Protein AF-A0A350IDY9-F1 (afdb_monomer)

pLDDT: mean 88.74, std 15.06, range [46.88, 98.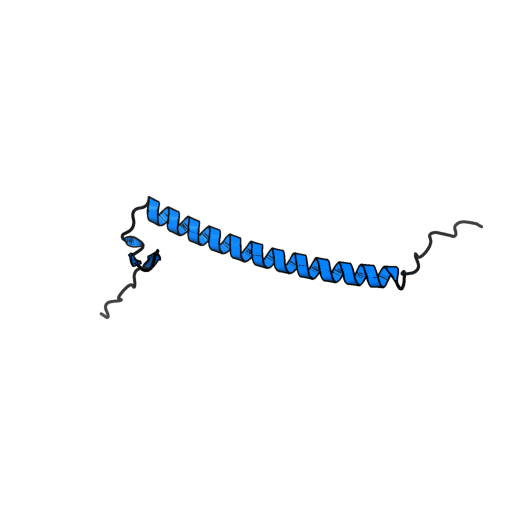81]

Sequence (80 aa):
MTTEVQEKPTLVLDGENHVIDDLSDKAKYLVGQLQDLQQQATQTSARADQIEVARQGFTTLLKEEIANPQPVEGEGELVQ

Mean predicted aligned error: 9.2 Å

Radius of gyration: 28.65 Å; Cα contacts (8 Å, |Δi|>4): 23; chains: 1; bounding box: 85×37×54 Å

Secondary structure (DSSP, 8-state):
---------EEEETTEEEEGGGS-HHHHHHHHHHHHHHHHHHHHHHHHHHHHHHHHHHHHHHHHHHHSPPP---------

Solvent-accessible surface area (backbone atoms only — not comparable to full-atom values): 5064 Å² total; per-residue (Å²): 134,84,82,80,80,78,83,74,60,69,43,78,56,99,87,42,81,40,57,48,86,78,46,53,72,69,53,46,51,50,51,52,52,52,55,50,50,52,55,52,51,53,55,51,50,55,50,51,53,52,50,52,55,50,52,53,50,53,52,50,52,52,52,48,39,73,76,56,61,73,79,77,83,66,92,77,83,95,80,133

Structure (mmCIF, N/CA/C/O backbone):
data_AF-A0A350IDY9-F1
#
_entry.id   AF-A0A350IDY9-F1
#
loop_
_atom_site.group_PDB
_atom_site.id
_atom_site.type_symbol
_atom_site.label_atom_id
_atom_site.label_alt_id
_atom_site.label_comp_id
_atom_site.label_asym_id
_atom_site.label_entity_id
_atom_site.label_seq_id
_atom_site.pdbx_PDB_ins_code
_atom_site.Cartn_x
_atom_site.Cartn_y
_atom_site.Cartn_z
_atom_site.occupancy
_atom_site.B_iso_or_equiv
_atom_site.auth_seq_id
_atom_site.auth_comp_id
_atom_site.auth_asym_id
_atom_site.auth_atom_id
_atom_site.pdbx_PDB_model_num
ATOM 1 N N . MET A 1 1 ? -34.848 30.023 13.519 1.00 48.19 1 MET A N 1
ATOM 2 C CA . MET A 1 1 ? -33.642 29.242 13.849 1.00 48.19 1 MET A CA 1
ATOM 3 C C . MET A 1 1 ? -33.838 27.878 13.224 1.00 48.19 1 MET A C 1
ATOM 5 O O . MET A 1 1 ? -34.755 27.178 13.632 1.00 48.19 1 MET A O 1
ATOM 9 N N . THR A 1 2 ? -33.106 27.571 12.158 1.00 55.41 2 THR A N 1
ATOM 10 C CA . THR A 1 2 ? -33.187 26.269 11.488 1.00 55.41 2 THR A CA 1
ATOM 11 C C . THR A 1 2 ? -32.316 25.316 12.292 1.00 55.41 2 THR A C 1
ATOM 13 O O . THR A 1 2 ? -31.124 25.559 12.432 1.00 55.41 2 THR A O 1
ATOM 16 N N . THR A 1 3 ? -32.908 24.303 12.914 1.00 61.84 3 THR A N 1
ATOM 17 C CA . THR A 1 3 ? -32.167 23.259 13.627 1.00 61.84 3 THR A CA 1
ATOM 18 C C . THR A 1 3 ? -31.303 22.491 12.629 1.00 61.84 3 THR A C 1
ATOM 20 O O . THR A 1 3 ? -31.842 21.807 11.761 1.00 61.84 3 THR A O 1
ATOM 23 N N . GLU A 1 4 ? -29.982 22.624 12.732 1.00 61.66 4 GLU A N 1
ATOM 24 C CA . GLU A 1 4 ? -29.026 21.804 11.987 1.00 61.66 4 GLU A CA 1
ATOM 25 C C . GLU A 1 4 ? -29.081 20.376 12.541 1.00 61.66 4 GLU A C 1
ATOM 27 O O . GLU A 1 4 ? -28.729 20.124 13.694 1.00 61.66 4 GLU A O 1
ATOM 32 N N . VAL A 1 5 ? -29.578 19.438 11.736 1.00 62.12 5 VAL A N 1
ATOM 33 C CA . VAL A 1 5 ? -29.494 18.009 12.046 1.00 62.12 5 VAL A CA 1
ATOM 34 C C . VAL A 1 5 ? -28.074 17.575 11.708 1.00 62.12 5 VAL A C 1
ATOM 36 O O . VAL A 1 5 ? -27.703 17.490 10.542 1.00 62.12 5 VAL A O 1
ATOM 39 N N . GLN A 1 6 ? -27.259 17.361 12.735 1.00 72.88 6 GLN A N 1
ATOM 40 C CA . GLN A 1 6 ? -25.898 16.862 12.584 1.00 72.88 6 GLN A CA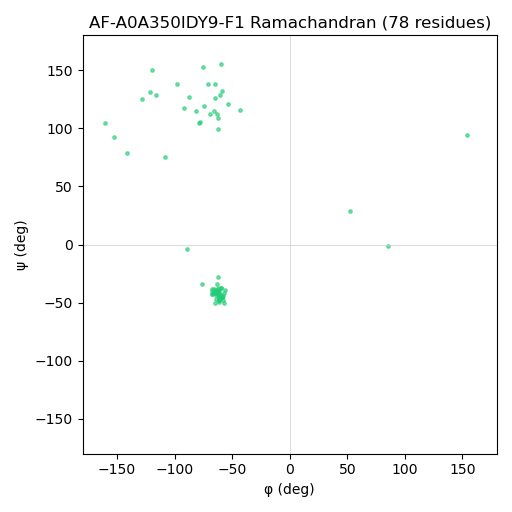 1
ATOM 41 C C . GLN A 1 6 ? -25.978 15.345 12.356 1.00 72.88 6 GLN A C 1
ATOM 43 O O . GLN A 1 6 ? -26.292 14.594 13.282 1.00 72.88 6 GLN A O 1
ATOM 48 N N . GLU A 1 7 ? -25.781 14.889 11.115 1.00 78.94 7 GLU A N 1
ATOM 49 C CA . GLU A 1 7 ? -25.722 13.455 10.817 1.00 78.94 7 GLU A CA 1
ATOM 50 C C . GLU A 1 7 ? -24.492 12.849 11.494 1.00 78.94 7 GLU A C 1
ATOM 52 O O . GLU A 1 7 ? -23.350 13.199 11.188 1.00 78.94 7 GLU A O 1
ATOM 57 N N . LYS A 1 8 ? -24.737 11.950 12.452 1.00 85.06 8 LYS A N 1
ATOM 58 C CA . LYS A 1 8 ? -23.668 11.225 13.132 1.00 85.06 8 LYS A CA 1
ATOM 59 C C . LYS A 1 8 ? -23.035 10.211 12.174 1.00 85.06 8 LYS A C 1
ATOM 61 O O . LYS A 1 8 ? -23.766 9.509 11.470 1.00 85.06 8 LYS A O 1
ATOM 66 N N . PRO A 1 9 ? -21.701 10.069 12.176 1.00 88.50 9 PRO A N 1
ATOM 67 C CA . PRO A 1 9 ? -21.026 9.099 11.329 1.00 88.50 9 PRO A CA 1
ATOM 68 C C . PRO A 1 9 ? -21.405 7.665 11.728 1.00 88.50 9 PRO A C 1
ATOM 70 O O . PRO A 1 9 ? -21.484 7.324 12.913 1.00 88.50 9 PRO A O 1
ATOM 73 N N . THR A 1 10 ? -21.641 6.820 10.726 1.00 92.69 10 THR A N 1
ATOM 74 C CA . THR A 1 10 ? -22.057 5.423 10.899 1.00 92.69 10 THR A CA 1
ATOM 75 C C . THR A 1 10 ? -21.047 4.456 10.282 1.00 92.69 10 THR A C 1
ATOM 77 O O . THR A 1 10 ? -20.347 4.782 9.324 1.00 92.69 10 THR A O 1
ATOM 80 N N . LEU A 1 11 ? -20.956 3.264 10.865 1.00 92.25 11 LEU A N 1
ATOM 81 C CA . LEU A 1 11 ? -20.170 2.128 10.397 1.00 92.25 11 LEU A CA 1
ATOM 82 C C . LEU A 1 11 ? -21.130 0.992 10.042 1.00 92.25 11 LEU A C 1
ATOM 84 O O . LEU A 1 11 ? -21.935 0.602 10.884 1.00 92.25 11 LEU A O 1
ATOM 88 N N . VAL A 1 12 ? -20.999 0.427 8.842 1.00 92.88 12 VAL A N 1
ATOM 89 C CA . VAL A 1 12 ? -21.635 -0.851 8.501 1.00 92.88 12 VAL A CA 1
ATOM 90 C C . VAL A 1 12 ? -20.648 -1.970 8.814 1.00 92.88 12 VAL A C 1
ATOM 92 O O . VAL A 1 12 ? -19.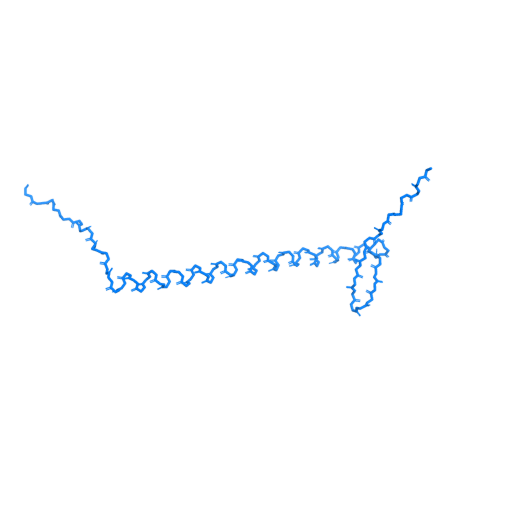579 -2.022 8.204 1.00 92.88 12 VAL A O 1
ATOM 95 N N . LEU A 1 13 ? -20.994 -2.862 9.738 1.00 92.06 13 LEU A N 1
ATOM 96 C CA . LEU A 1 13 ? -20.205 -4.049 10.067 1.00 92.06 13 LEU A CA 1
ATOM 97 C C . LEU A 1 13 ? -21.116 -5.276 10.013 1.00 92.06 13 LEU A C 1
ATOM 99 O O . LEU A 1 13 ? -22.181 -5.275 10.615 1.00 92.06 13 LEU A O 1
ATOM 103 N N . ASP A 1 14 ? -20.738 -6.288 9.229 1.00 92.94 14 ASP A N 1
ATOM 104 C CA . ASP A 1 14 ? -21.531 -7.513 9.016 1.00 92.94 14 ASP A CA 1
ATOM 105 C C . ASP A 1 14 ? -22.995 -7.272 8.583 1.00 92.94 14 ASP A C 1
ATOM 107 O O . ASP A 1 14 ? -23.887 -8.082 8.825 1.00 92.94 14 ASP A O 1
ATOM 111 N N . GLY A 1 15 ? -23.246 -6.153 7.894 1.00 91.62 15 GLY A N 1
ATOM 112 C CA . GLY A 1 15 ? -24.581 -5.749 7.441 1.00 91.62 15 GLY A CA 1
ATOM 113 C C . GLY A 1 15 ? -25.399 -4.977 8.481 1.00 91.62 15 GLY A C 1
ATOM 114 O O . GLY A 1 15 ? -26.505 -4.537 8.167 1.00 91.62 15 GLY A O 1
ATOM 115 N N . GLU A 1 16 ? -24.861 -4.756 9.680 1.00 94.06 16 GLU A N 1
ATOM 116 C CA . GLU A 1 16 ? -25.479 -3.944 10.725 1.00 94.06 16 GLU A CA 1
ATOM 117 C C . GLU A 1 16 ? -24.913 -2.520 10.738 1.00 94.06 16 GLU A C 1
ATOM 119 O O . GLU A 1 16 ? -23.712 -2.300 10.594 1.00 94.06 16 GLU A O 1
ATOM 124 N N . ASN A 1 17 ? -25.797 -1.535 10.915 1.00 93.75 17 ASN A N 1
ATOM 125 C CA . ASN A 1 17 ? -25.422 -0.131 11.060 1.00 93.75 17 ASN A CA 1
ATOM 126 C C . ASN A 1 17 ? -25.139 0.202 12.528 1.00 93.75 17 ASN A C 1
ATOM 128 O O . ASN A 1 17 ? -26.006 0.036 13.387 1.00 93.75 17 ASN A O 1
ATOM 132 N N . HIS A 1 18 ? -23.972 0.780 12.795 1.00 92.88 18 HIS A N 1
ATOM 133 C CA . HIS A 1 18 ? -23.567 1.263 14.109 1.00 92.88 18 HIS A CA 1
ATOM 134 C C . HIS A 1 18 ? -23.254 2.758 14.058 1.00 92.88 18 HIS A C 1
ATOM 136 O O . HIS A 1 18 ? -22.486 3.211 13.212 1.00 92.88 18 HIS A O 1
ATOM 142 N N . VAL A 1 19 ? -23.807 3.537 14.986 1.00 94.69 19 VAL A N 1
ATOM 143 C CA . VAL A 1 19 ? -23.425 4.944 15.169 1.00 94.69 19 VAL A CA 1
ATOM 144 C C . VAL A 1 19 ? -22.062 4.982 15.857 1.00 94.69 19 VAL A C 1
ATOM 146 O O . VAL A 1 19 ? -21.921 4.482 16.972 1.00 94.69 19 VAL A O 1
ATOM 149 N N . ILE A 1 20 ? -21.053 5.571 15.210 1.00 91.69 20 ILE A N 1
ATOM 150 C CA . ILE A 1 20 ? -19.664 5.532 15.699 1.00 91.69 20 ILE A CA 1
ATOM 151 C C . ILE A 1 20 ? -19.536 6.221 17.061 1.00 91.69 20 ILE A C 1
ATOM 153 O O . ILE A 1 20 ? -18.814 5.734 17.928 1.00 91.69 20 ILE A O 1
ATOM 157 N N . ASP A 1 21 ? -20.270 7.312 17.283 1.00 92.94 21 ASP A N 1
ATOM 158 C CA . ASP A 1 21 ? -20.250 8.057 18.549 1.00 92.94 21 ASP A CA 1
ATOM 159 C C . ASP A 1 21 ? -20.725 7.230 19.745 1.00 92.94 21 ASP A C 1
ATOM 161 O O . ASP A 1 21 ? -20.264 7.460 20.866 1.00 92.94 21 ASP A O 1
ATOM 165 N N . ASP A 1 22 ? -21.585 6.245 19.496 1.00 95.12 22 ASP A N 1
ATOM 166 C CA . ASP A 1 22 ? -22.186 5.396 20.521 1.00 95.12 22 ASP A CA 1
ATOM 167 C C . ASP A 1 22 ? -21.315 4.149 20.809 1.00 95.12 22 ASP A C 1
ATOM 169 O O . ASP A 1 22 ? -21.600 3.371 21.720 1.00 95.12 22 ASP A O 1
ATOM 173 N N . LEU A 1 23 ? -20.217 3.961 20.064 1.00 95.12 23 LEU A N 1
ATOM 174 C CA . LEU A 1 23 ? -19.245 2.894 20.294 1.00 95.12 23 LEU A CA 1
ATOM 175 C C . LEU A 1 23 ? -18.348 3.183 21.509 1.00 95.12 23 LEU A C 1
ATOM 177 O O . LEU A 1 23 ? -18.035 4.331 21.833 1.00 95.12 23 LEU A O 1
ATOM 181 N N . SER A 1 24 ? -17.848 2.113 22.136 1.00 97.94 24 SER A N 1
ATOM 182 C CA . SER A 1 24 ? -16.796 2.221 23.160 1.00 97.94 24 SER A CA 1
ATOM 183 C C . SER A 1 24 ? -15.519 2.865 22.605 1.00 97.94 24 SER A C 1
ATOM 185 O O . SER A 1 24 ? -15.218 2.724 21.419 1.00 97.94 24 SER A O 1
ATOM 187 N N . ASP A 1 25 ? -14.705 3.481 23.466 1.00 97.88 25 ASP A N 1
ATOM 188 C CA . ASP A 1 25 ? -13.424 4.087 23.060 1.00 97.88 2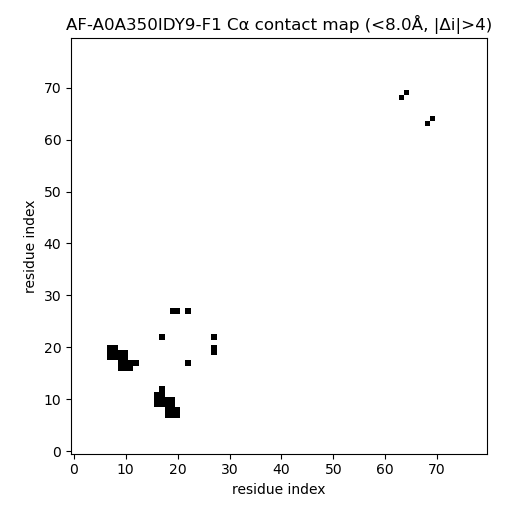5 ASP A CA 1
ATOM 189 C C . ASP A 1 25 ? -12.497 3.085 22.364 1.00 97.88 25 ASP A C 1
ATOM 191 O O . ASP A 1 25 ? -11.869 3.397 21.352 1.00 97.88 25 ASP A O 1
ATOM 195 N N . LYS A 1 26 ? -12.470 1.838 22.853 1.00 98.06 26 LYS A N 1
ATOM 196 C CA . LYS A 1 26 ? -11.721 0.753 22.211 1.00 98.06 26 LYS A CA 1
ATOM 197 C C . LYS A 1 26 ? -12.243 0.471 20.803 1.00 98.06 26 LYS A C 1
ATOM 199 O O . LYS A 1 26 ? -11.446 0.275 19.893 1.00 98.06 26 LYS A O 1
ATOM 204 N N . ALA A 1 27 ? -13.559 0.443 20.611 1.00 97.00 27 ALA A N 1
ATOM 205 C CA . ALA A 1 27 ? -14.151 0.222 19.296 1.00 97.00 27 ALA A CA 1
ATOM 206 C C . ALA A 1 27 ? -13.878 1.399 18.345 1.00 97.00 27 ALA A C 1
ATOM 208 O O . ALA A 1 27 ? -13.464 1.162 17.216 1.00 97.00 27 ALA A O 1
ATOM 209 N N . LYS A 1 28 ? -13.992 2.652 18.806 1.00 96.25 28 LYS A N 1
ATOM 210 C CA . LYS A 1 28 ? -13.613 3.845 18.023 1.00 96.25 28 LYS A CA 1
ATOM 211 C C . LYS A 1 28 ? -12.147 3.806 17.594 1.00 96.25 28 LYS A C 1
ATOM 213 O O . LYS A 1 28 ? -11.843 4.060 16.432 1.00 96.25 28 LYS A O 1
ATOM 218 N N . TYR A 1 29 ? -11.250 3.425 18.505 1.00 97.56 29 TYR A N 1
ATOM 219 C CA . TYR A 1 29 ? -9.838 3.222 18.185 1.00 97.56 29 TYR A CA 1
ATOM 220 C C . TYR A 1 29 ? -9.654 2.168 17.087 1.00 97.56 29 TYR A C 1
ATOM 222 O O . TYR A 1 29 ? -8.961 2.422 16.108 1.00 97.56 29 TYR A O 1
ATOM 230 N N . LEU A 1 30 ? -10.317 1.013 17.202 1.00 97.31 30 LEU A N 1
ATOM 231 C CA . LEU A 1 30 ? -10.242 -0.042 16.188 1.00 97.31 30 LEU A CA 1
ATOM 232 C C . LEU A 1 30 ? -10.791 0.412 14.829 1.00 97.31 30 LEU A C 1
ATOM 234 O O . LEU A 1 30 ? -10.180 0.100 13.813 1.00 97.31 30 LEU A O 1
ATOM 238 N N . VAL A 1 31 ? -11.878 1.190 14.791 1.00 95.44 31 VAL A N 1
ATOM 239 C CA . VAL A 1 31 ? -12.378 1.808 13.549 1.00 95.44 31 VAL A CA 1
ATOM 240 C C . VAL A 1 31 ? -11.313 2.710 12.925 1.00 95.44 31 VAL A C 1
ATOM 242 O O . VAL A 1 31 ? -11.052 2.597 11.729 1.00 95.44 31 VAL A O 1
ATOM 245 N N . GLY A 1 32 ? -10.651 3.545 13.730 1.00 95.25 32 GLY A N 1
ATOM 246 C CA . GLY A 1 32 ? -9.535 4.374 13.269 1.00 95.25 32 GLY A CA 1
ATOM 247 C C . GLY A 1 32 ? -8.386 3.543 12.690 1.00 95.25 32 GLY A C 1
ATOM 248 O O . GLY A 1 32 ? -7.912 3.829 11.594 1.00 95.25 32 GLY A O 1
ATOM 249 N N . GLN A 1 33 ? -7.993 2.460 13.370 1.00 98.12 33 GLN A N 1
ATOM 250 C CA . GLN A 1 33 ? -6.962 1.544 12.872 1.00 98.12 33 GLN A CA 1
ATOM 251 C C . GLN A 1 33 ? -7.366 0.877 11.548 1.00 98.12 33 GLN A C 1
ATOM 253 O O . GLN A 1 33 ? -6.534 0.734 10.659 1.00 98.12 33 GLN A O 1
ATOM 258 N N . LEU A 1 34 ? -8.631 0.478 11.387 1.00 96.31 34 LEU A N 1
ATOM 259 C CA . LEU A 1 34 ? -9.119 -0.123 10.141 1.00 96.31 34 LEU A CA 1
ATOM 260 C C . LEU A 1 34 ? -9.098 0.876 8.978 1.00 96.31 34 LEU A C 1
ATOM 262 O O . LEU A 1 34 ? -8.701 0.518 7.869 1.00 96.31 34 LEU A O 1
ATOM 266 N N . GLN A 1 35 ? -9.479 2.130 9.226 1.00 95.12 35 GLN A N 1
ATOM 267 C CA . GLN A 1 35 ? -9.417 3.193 8.222 1.00 95.12 35 GLN A CA 1
ATOM 268 C C . GLN A 1 35 ? -7.9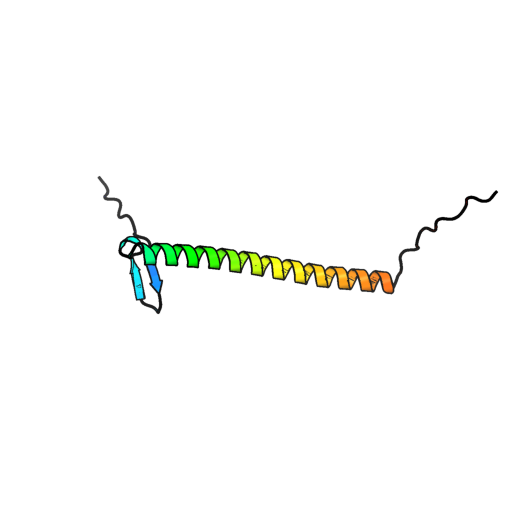75 3.482 7.790 1.00 95.12 35 GLN A C 1
ATOM 270 O O . GLN A 1 35 ? -7.711 3.613 6.595 1.00 95.12 35 GLN A O 1
ATOM 275 N N . ASP A 1 36 ? -7.042 3.538 8.740 1.00 98.31 36 ASP A N 1
ATOM 276 C CA . ASP A 1 36 ? -5.615 3.709 8.461 1.00 98.31 36 ASP A CA 1
ATOM 277 C C . ASP A 1 36 ? -5.060 2.545 7.624 1.00 98.31 36 ASP A C 1
ATOM 279 O O . ASP A 1 36 ? -4.480 2.754 6.557 1.00 98.31 36 ASP A O 1
ATOM 283 N N . LEU A 1 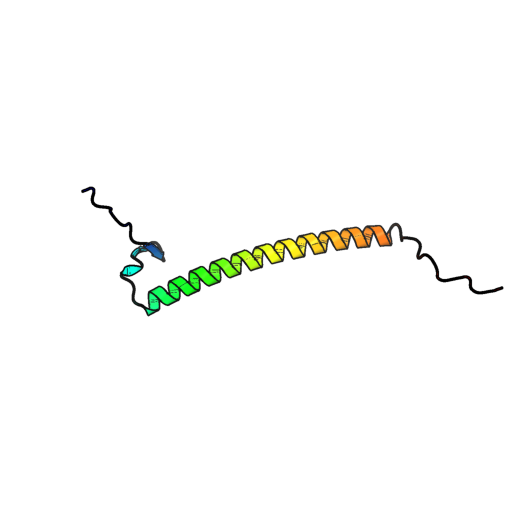37 ? -5.332 1.301 8.027 1.00 98.50 37 LEU A N 1
ATOM 284 C CA . LEU A 1 37 ? -4.901 0.115 7.282 1.00 98.50 37 LEU A CA 1
ATOM 285 C C . LEU A 1 37 ? -5.471 0.080 5.858 1.00 98.50 37 LEU A C 1
ATOM 287 O O . LEU A 1 37 ? -4.762 -0.299 4.925 1.00 98.50 37 LEU A O 1
ATOM 291 N N . GLN A 1 38 ? -6.714 0.524 5.658 1.00 97.69 38 GLN A N 1
ATOM 292 C CA . GLN A 1 38 ? -7.297 0.630 4.321 1.00 97.69 38 GLN A CA 1
ATOM 293 C C . GLN A 1 38 ? -6.552 1.655 3.451 1.00 97.69 38 GLN A C 1
ATOM 295 O O . GLN A 1 38 ? -6.319 1.397 2.267 1.00 97.69 38 GLN A O 1
ATOM 300 N N . GLN A 1 39 ? -6.133 2.791 4.017 1.00 98.44 39 GLN A N 1
ATOM 301 C CA . GLN A 1 39 ? -5.317 3.780 3.303 1.0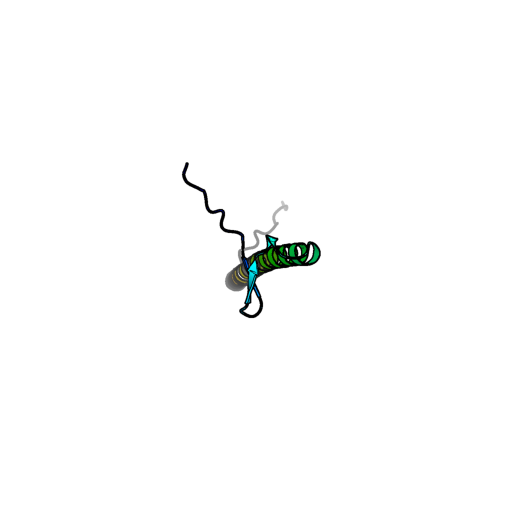0 98.44 39 GLN A CA 1
ATOM 302 C C . GLN A 1 39 ? -3.928 3.229 2.958 1.00 98.44 39 GLN A C 1
ATOM 304 O O . GLN A 1 39 ? -3.437 3.446 1.846 1.00 98.44 39 GLN A O 1
ATOM 309 N N . GLN A 1 40 ? -3.296 2.500 3.881 1.00 98.62 40 GLN A N 1
ATOM 310 C CA . GLN A 1 40 ? -2.005 1.851 3.641 1.00 98.62 40 GLN A CA 1
ATOM 311 C C . GLN A 1 40 ? -2.096 0.786 2.538 1.00 98.62 40 GLN A C 1
ATOM 313 O O . GLN A 1 40 ? -1.223 0.720 1.665 1.00 98.62 40 GLN A O 1
ATOM 318 N N . ALA A 1 41 ? -3.164 -0.017 2.534 1.00 98.56 41 ALA A N 1
ATOM 319 C CA . ALA A 1 41 ? -3.413 -1.028 1.509 1.00 98.56 41 ALA A CA 1
ATOM 320 C C . ALA A 1 41 ? -3.556 -0.399 0.115 1.00 98.56 41 ALA A C 1
ATOM 322 O O . ALA A 1 41 ? -2.929 -0.863 -0.842 1.00 98.56 41 ALA A O 1
ATOM 323 N N . THR A 1 42 ? -4.307 0.700 0.004 1.00 98.56 42 THR A N 1
ATOM 324 C CA . THR A 1 42 ? -4.461 1.445 -1.255 1.00 98.56 42 THR A CA 1
ATOM 325 C C . THR A 1 42 ? -3.122 1.987 -1.760 1.00 98.56 42 THR A C 1
ATOM 327 O O . THR A 1 42 ? -2.774 1.785 -2.923 1.00 98.56 42 THR A O 1
ATOM 330 N N . GLN A 1 43 ? -2.330 2.625 -0.892 1.00 98.50 43 GLN A N 1
ATOM 331 C CA . GLN A 1 43 ? -1.018 3.172 -1.267 1.00 98.50 43 GLN A CA 1
ATOM 332 C C . GLN A 1 43 ? -0.035 2.081 -1.702 1.00 98.50 43 GLN A C 1
ATOM 334 O O . GLN A 1 43 ? 0.704 2.250 -2.672 1.00 98.50 43 GLN A O 1
ATOM 339 N N . THR A 1 44 ? -0.037 0.948 -1.000 1.00 98.56 44 THR A N 1
ATOM 340 C CA . THR A 1 44 ? 0.839 -0.184 -1.315 1.00 98.56 44 THR A CA 1
ATOM 341 C C . THR A 1 44 ? 0.453 -0.823 -2.645 1.00 98.56 44 THR A C 1
ATOM 343 O O . THR A 1 44 ? 1.337 -1.136 -3.440 1.00 98.56 44 THR A O 1
ATOM 346 N N . SER A 1 45 ? -0.846 -0.953 -2.923 1.00 98.62 45 SER A N 1
ATOM 347 C CA . SER A 1 45 ? -1.346 -1.461 -4.208 1.00 98.62 45 SER A CA 1
ATOM 348 C C . SER A 1 45 ? -0.912 -0.555 -5.362 1.00 98.62 45 SER A C 1
ATOM 350 O O . SER A 1 45 ? -0.298 -1.027 -6.312 1.00 98.62 45 SER A O 1
ATOM 352 N N . ALA A 1 46 ? -1.086 0.764 -5.223 1.00 98.75 46 ALA A N 1
ATOM 353 C CA . ALA A 1 46 ? -0.631 1.721 -6.232 1.00 98.75 46 ALA A CA 1
ATOM 354 C C . ALA A 1 46 ? 0.890 1.655 -6.469 1.00 98.75 46 ALA A C 1
ATOM 356 O O . ALA A 1 46 ? 1.364 1.767 -7.600 1.00 98.75 46 ALA A O 1
ATOM 357 N N . ARG A 1 47 ? 1.680 1.446 -5.408 1.00 98.75 47 ARG A N 1
ATOM 358 C CA . ARG A 1 47 ? 3.130 1.256 -5.530 1.00 98.75 47 ARG A CA 1
ATOM 359 C C . ARG A 1 47 ? 3.481 -0.051 -6.243 1.00 98.75 47 ARG A C 1
ATOM 361 O O . ARG A 1 47 ? 4.430 -0.066 -7.023 1.00 98.75 47 ARG A O 1
ATOM 368 N N . ALA A 1 48 ? 2.745 -1.129 -5.987 1.00 98.69 48 ALA A N 1
ATOM 369 C CA . ALA A 1 48 ? 2.932 -2.396 -6.687 1.00 98.69 48 ALA A CA 1
ATOM 370 C C . ALA A 1 48 ? 2.677 -2.238 -8.195 1.00 98.69 48 ALA A C 1
ATOM 372 O O . ALA A 1 48 ? 3.497 -2.691 -8.994 1.00 98.69 48 ALA A O 1
ATOM 373 N N . ASP A 1 49 ? 1.628 -1.506 -8.578 1.00 98.81 49 ASP A N 1
ATOM 374 C CA . ASP A 1 49 ? 1.327 -1.212 -9.984 1.00 98.81 49 ASP A CA 1
ATOM 375 C C . ASP A 1 49 ? 2.470 -0.438 -10.659 1.00 98.81 49 ASP A C 1
ATOM 377 O O . ASP A 1 49 ? 2.921 -0.794 -11.749 1.00 98.81 49 ASP A O 1
ATOM 381 N N . GLN A 1 50 ? 3.003 0.589 -9.989 1.00 98.81 50 GLN A N 1
ATOM 382 C CA . GLN A 1 50 ? 4.150 1.356 -10.489 1.00 98.81 50 GLN A CA 1
ATOM 383 C C . GLN A 1 50 ? 5.394 0.482 -10.683 1.00 98.81 50 GLN A C 1
ATOM 385 O O . GLN A 1 50 ? 6.090 0.615 -11.692 1.00 98.81 50 GLN A O 1
ATOM 390 N N . ILE A 1 51 ? 5.674 -0.411 -9.728 1.00 98.81 51 ILE A N 1
ATOM 391 C CA . ILE A 1 51 ? 6.798 -1.350 -9.809 1.00 98.81 51 ILE A CA 1
ATOM 392 C C . ILE A 1 51 ? 6.631 -2.271 -11.016 1.00 98.81 51 ILE A C 1
ATOM 394 O O . ILE A 1 51 ? 7.595 -2.478 -11.751 1.00 98.81 51 ILE A O 1
ATOM 398 N N . GLU A 1 52 ? 5.432 -2.800 -11.249 1.00 98.81 52 GLU A N 1
ATOM 399 C CA . GLU A 1 52 ? 5.191 -3.709 -12.369 1.00 98.81 52 GLU A CA 1
ATOM 400 C C . GLU A 1 52 ? 5.324 -2.998 -13.721 1.00 98.81 52 GLU A C 1
ATOM 402 O O . GLU A 1 52 ? 5.998 -3.510 -14.618 1.00 98.81 52 GLU A O 1
ATOM 407 N N . VAL A 1 53 ? 4.785 -1.782 -13.854 1.00 98.81 53 VAL A N 1
ATOM 408 C CA . VAL A 1 53 ? 4.973 -0.956 -15.058 1.00 98.81 53 VAL A CA 1
ATOM 409 C C . VAL A 1 53 ? 6.459 -0.675 -15.301 1.00 98.81 53 VAL A C 1
ATOM 411 O O . VAL A 1 53 ? 6.948 -0.862 -16.417 1.00 98.81 53 VAL A O 1
ATOM 414 N N . ALA A 1 54 ? 7.209 -0.287 -14.265 1.00 98.75 54 ALA A N 1
ATOM 415 C CA . ALA A 1 54 ? 8.646 -0.042 -14.377 1.00 98.75 54 ALA A CA 1
ATOM 416 C C . ALA A 1 54 ? 9.417 -1.312 -14.767 1.00 98.75 54 ALA A C 1
ATOM 418 O O . ALA A 1 54 ? 10.279 -1.268 -15.644 1.00 98.75 54 ALA A O 1
ATOM 419 N N . ARG A 1 55 ? 9.085 -2.462 -14.167 1.00 98.81 55 ARG A N 1
ATOM 420 C CA . ARG A 1 55 ? 9.695 -3.761 -14.482 1.00 98.81 55 ARG A CA 1
ATOM 421 C C . ARG A 1 55 ? 9.499 -4.121 -15.952 1.00 98.81 55 ARG A C 1
ATOM 423 O O . ARG A 1 55 ? 10.448 -4.558 -16.607 1.00 98.81 55 ARG A O 1
ATOM 430 N N . GLN A 1 56 ? 8.290 -3.935 -16.479 1.00 98.81 56 GLN A N 1
ATOM 431 C CA . GLN A 1 56 ? 7.996 -4.165 -17.894 1.00 98.81 56 GLN A CA 1
ATOM 432 C C . GLN A 1 56 ? 8.779 -3.199 -18.789 1.00 98.81 56 GLN A C 1
ATOM 434 O O . GLN A 1 56 ? 9.432 -3.651 -19.727 1.00 98.81 56 GLN A O 1
ATOM 439 N N . GLY A 1 57 ? 8.790 -1.903 -18.459 1.00 98.69 57 GLY A N 1
ATOM 440 C CA . GLY A 1 57 ? 9.551 -0.886 -19.189 1.00 98.69 57 GLY A CA 1
ATOM 441 C C . GLY A 1 57 ? 11.045 -1.204 -19.261 1.00 98.69 57 GLY A C 1
ATOM 442 O O . GLY A 1 57 ? 11.607 -1.272 -20.351 1.00 98.69 57 GLY A O 1
ATOM 443 N N . PHE A 1 58 ? 11.680 -1.506 -18.125 1.00 98.81 58 PHE A N 1
ATOM 444 C CA . PHE A 1 58 ? 13.091 -1.903 -18.094 1.00 98.81 58 PHE A CA 1
ATOM 445 C C . PHE A 1 58 ? 13.359 -3.210 -18.840 1.00 98.81 58 PHE A C 1
ATOM 447 O O . PHE A 1 58 ? 14.401 -3.346 -19.474 1.00 98.81 58 PHE A O 1
ATOM 454 N N . THR A 1 59 ? 12.421 -4.160 -18.817 1.00 98.62 59 THR A N 1
ATOM 455 C CA . THR A 1 59 ? 12.546 -5.390 -19.612 1.00 98.62 59 THR A CA 1
ATOM 456 C C . THR A 1 59 ? 12.545 -5.083 -21.110 1.00 98.62 59 THR A C 1
ATOM 458 O O . THR A 1 59 ? 13.302 -5.701 -21.856 1.00 98.62 59 THR A O 1
ATOM 461 N N . THR A 1 60 ? 11.711 -4.146 -21.565 1.00 98.50 60 THR A N 1
ATOM 462 C CA . THR A 1 60 ? 11.695 -3.697 -22.964 1.00 98.50 60 THR A CA 1
ATOM 463 C C . THR A 1 60 ? 13.004 -3.010 -23.334 1.00 98.50 60 THR A C 1
ATOM 465 O O . THR A 1 60 ? 13.640 -3.437 -24.291 1.00 98.50 60 THR A O 1
ATOM 468 N N . LEU A 1 61 ? 13.459 -2.045 -22.530 1.00 98.00 61 LEU A N 1
ATOM 469 C CA . LEU A 1 61 ? 14.731 -1.347 -22.756 1.00 98.00 61 LEU A CA 1
ATOM 470 C C . LEU A 1 61 ? 15.915 -2.321 -22.814 1.00 98.00 61 LEU A C 1
ATOM 472 O O . LEU A 1 61 ? 16.762 -2.221 -23.693 1.00 98.00 61 LEU A O 1
ATOM 476 N N . LEU A 1 62 ? 15.948 -3.319 -21.925 1.00 98.00 62 LEU A N 1
ATOM 477 C CA . LEU A 1 62 ? 16.986 -4.349 -21.944 1.00 98.00 62 LEU A CA 1
ATOM 478 C C . LEU A 1 62 ? 16.956 -5.175 -23.238 1.00 98.00 62 LEU A C 1
ATOM 480 O O . LEU A 1 62 ? 18.007 -5.500 -23.783 1.00 98.00 62 LEU A O 1
ATOM 484 N N . LYS A 1 63 ? 15.768 -5.534 -23.738 1.00 97.88 63 LYS A N 1
ATOM 485 C CA . LYS A 1 63 ? 15.642 -6.255 -25.014 1.00 97.88 63 LYS A CA 1
ATOM 486 C C . LYS A 1 63 ? 16.126 -5.410 -26.187 1.00 97.88 63 LYS A C 1
ATOM 488 O O . LYS A 1 63 ? 16.781 -5.952 -27.071 1.00 97.88 63 LYS A O 1
ATOM 493 N N . GLU A 1 64 ? 15.795 -4.121 -26.194 1.00 97.19 64 GLU A N 1
ATOM 494 C CA . GLU A 1 64 ? 16.245 -3.171 -27.214 1.00 97.19 64 GLU A CA 1
ATOM 495 C C . GLU A 1 64 ? 17.770 -3.043 -27.209 1.00 97.19 64 GLU A C 1
ATOM 497 O O . GLU A 1 64 ? 18.382 -3.194 -28.262 1.00 97.19 64 GLU A O 1
ATOM 502 N N . GLU A 1 65 ? 18.381 -2.887 -26.034 1.00 96.75 65 GLU A N 1
ATOM 503 C CA . GLU A 1 65 ? 19.838 -2.810 -25.880 1.00 96.75 65 GLU A CA 1
ATOM 504 C C . GLU A 1 65 ? 20.537 -4.109 -26.310 1.00 96.75 65 GLU A C 1
ATOM 506 O O . GLU A 1 65 ? 21.559 -4.076 -26.983 1.00 96.75 65 GLU A O 1
ATOM 511 N N . ILE A 1 66 ? 19.979 -5.283 -25.995 1.00 95.62 66 ILE A N 1
ATOM 512 C CA . ILE A 1 66 ? 20.539 -6.565 -26.461 1.00 95.62 66 ILE A CA 1
ATOM 513 C C . ILE A 1 66 ? 20.435 -6.699 -27.989 1.00 95.62 66 ILE A C 1
ATOM 515 O O . ILE A 1 66 ? 21.329 -7.263 -28.621 1.00 95.62 66 ILE A O 1
ATOM 519 N N . ALA A 1 67 ? 19.338 -6.226 -28.586 1.00 96.75 67 ALA A N 1
ATOM 520 C CA . ALA A 1 67 ? 19.106 -6.322 -30.025 1.00 96.75 67 ALA A CA 1
ATOM 521 C C . ALA A 1 67 ? 19.928 -5.302 -30.830 1.00 96.75 67 ALA A C 1
ATOM 523 O O . ALA A 1 67 ? 20.334 -5.597 -31.953 1.00 96.75 67 ALA A O 1
ATOM 524 N N . ASN A 1 68 ? 20.155 -4.11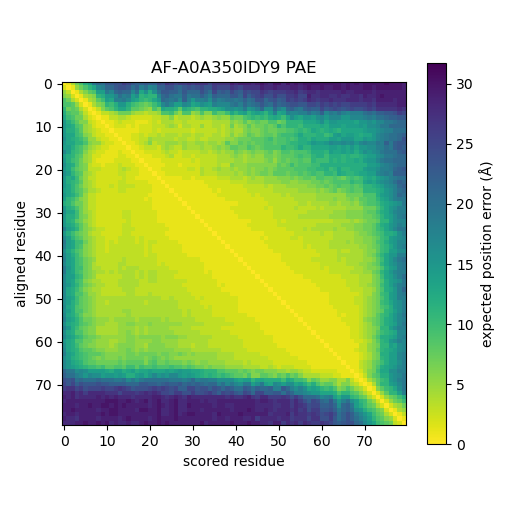6 -30.269 1.00 95.00 68 ASN A N 1
ATOM 525 C CA . ASN A 1 68 ? 20.910 -3.031 -30.876 1.00 95.00 68 ASN A CA 1
ATOM 526 C C . ASN A 1 68 ? 21.756 -2.330 -29.802 1.00 95.00 68 ASN A C 1
ATOM 528 O O . ASN A 1 68 ? 21.354 -1.265 -29.321 1.00 95.00 68 ASN A O 1
ATOM 532 N N . PRO A 1 69 ? 22.900 -2.925 -29.417 1.00 90.50 69 PRO A N 1
ATOM 533 C CA . PRO A 1 69 ? 23.726 -2.374 -28.358 1.00 90.50 69 PRO A CA 1
ATOM 534 C C . PRO A 1 69 ? 24.196 -0.985 -28.759 1.00 90.50 69 PRO A C 1
ATOM 536 O O . PRO A 1 69 ? 24.725 -0.795 -29.862 1.00 90.50 69 PRO A O 1
ATOM 539 N N . GLN A 1 70 ? 23.998 -0.009 -27.875 1.00 81.50 70 GLN A N 1
ATOM 540 C CA . GLN A 1 70 ? 24.612 1.293 -28.068 1.00 81.50 70 GLN A CA 1
ATOM 541 C C . GLN A 1 70 ? 26.128 1.074 -28.130 1.00 81.50 70 GLN A C 1
ATOM 543 O O . GLN A 1 70 ? 26.678 0.351 -27.291 1.00 81.50 70 GLN A O 1
ATOM 548 N N . PRO A 1 71 ? 26.825 1.651 -29.126 1.00 77.88 71 PRO A N 1
ATOM 549 C CA . PRO A 1 71 ? 28.272 1.595 -29.150 1.00 77.88 71 PRO A CA 1
ATOM 550 C C . PRO A 1 71 ? 28.786 2.119 -27.813 1.00 77.88 71 PRO A C 1
ATOM 552 O O . PRO A 1 71 ? 28.493 3.252 -27.432 1.00 77.88 71 PRO A O 1
ATOM 555 N N . VAL A 1 72 ? 29.534 1.290 -27.089 1.00 73.06 72 VAL A N 1
ATOM 556 C CA . VAL A 1 72 ? 30.333 1.793 -25.979 1.00 73.06 72 VAL A CA 1
ATOM 557 C C . VAL A 1 72 ? 31.333 2.759 -26.609 1.00 73.06 72 VAL A C 1
ATOM 559 O O . VAL A 1 72 ? 32.188 2.338 -27.389 1.00 73.06 72 VAL A O 1
ATOM 562 N N . GLU A 1 73 ? 31.174 4.063 -26.381 1.00 60.47 73 GLU A N 1
ATOM 563 C CA . GLU A 1 73 ? 32.203 5.029 -26.760 1.00 60.47 73 GLU A CA 1
ATOM 564 C C . GLU A 1 73 ? 33.446 4.676 -25.943 1.00 60.47 73 GLU A C 1
ATOM 566 O O . GLU A 1 73 ? 33.530 4.921 -24.741 1.00 60.47 73 GLU A O 1
ATOM 571 N N . GLY A 1 74 ? 34.356 3.962 -26.601 1.00 59.12 74 GLY A N 1
ATOM 572 C CA . GLY A 1 74 ? 35.564 3.445 -26.003 1.00 59.12 74 GLY A CA 1
ATOM 573 C C . GLY A 1 74 ? 36.470 4.581 -25.567 1.00 59.12 74 GLY A C 1
ATOM 574 O O . GLY A 1 74 ? 36.879 5.427 -26.359 1.00 59.12 74 GLY A O 1
ATOM 575 N N . GLU A 1 75 ? 36.840 4.520 -24.297 1.00 56.16 75 GLU A N 1
ATOM 576 C CA . GLU A 1 75 ? 38.155 4.910 -23.825 1.00 56.16 75 GLU A CA 1
ATOM 577 C C . GLU A 1 75 ? 39.231 4.354 -24.787 1.00 56.16 75 GLU A C 1
ATOM 579 O O . GLU A 1 75 ? 39.386 3.143 -24.944 1.00 56.16 75 GLU A O 1
ATOM 584 N N . GLY A 1 76 ? 39.956 5.250 -25.456 1.00 59.91 76 GLY A N 1
ATOM 585 C CA . GLY A 1 76 ? 41.069 4.959 -26.366 1.00 59.91 76 GLY A CA 1
ATOM 586 C C . GLY A 1 76 ? 41.187 6.102 -27.371 1.00 59.91 76 GLY A C 1
ATOM 587 O O . GLY A 1 76 ? 40.415 6.173 -28.311 1.00 59.91 76 GLY A O 1
ATOM 588 N N . GLU A 1 77 ? 42.031 7.110 -27.150 1.00 46.88 77 GLU A N 1
ATOM 589 C CA . GLU A 1 77 ? 43.440 7.037 -27.546 1.00 46.88 77 GLU A CA 1
ATOM 590 C C . GLU A 1 77 ? 44.269 8.085 -26.768 1.00 46.88 77 GLU A C 1
ATOM 592 O O . GLU A 1 77 ? 44.230 9.276 -27.063 1.00 46.88 77 GLU A O 1
ATOM 597 N N . LEU A 1 78 ? 45.039 7.650 -25.762 1.00 57.25 78 LEU A N 1
ATOM 598 C CA . LEU A 1 78 ? 46.264 8.344 -25.346 1.00 57.25 78 LEU A CA 1
ATOM 599 C C . LEU A 1 78 ? 47.447 7.486 -25.789 1.00 57.25 78 LEU A C 1
ATOM 601 O O . LEU A 1 78 ? 48.049 6.791 -24.978 1.00 57.25 78 LEU A O 1
ATOM 605 N N . VAL A 1 79 ? 47.749 7.492 -27.083 1.00 58.84 79 VAL A N 1
ATOM 606 C CA . VAL A 1 79 ? 49.057 7.074 -27.599 1.00 58.84 79 VAL A CA 1
ATOM 607 C C . VAL A 1 79 ? 49.320 7.796 -28.915 1.00 58.84 79 VAL A C 1
ATOM 609 O O . VAL A 1 79 ? 48.933 7.322 -29.977 1.00 58.84 79 VAL A O 1
ATOM 612 N N . GLN A 1 80 ? 49.992 8.944 -28.825 1.00 54.94 80 GLN A N 1
ATOM 613 C CA . GLN A 1 80 ? 51.248 9.220 -29.535 1.00 54.94 80 GLN A CA 1
ATOM 614 C C . GLN A 1 80 ? 51.900 10.494 -28.997 1.00 54.94 80 GLN A C 1
ATOM 616 O O . GLN A 1 80 ? 51.188 11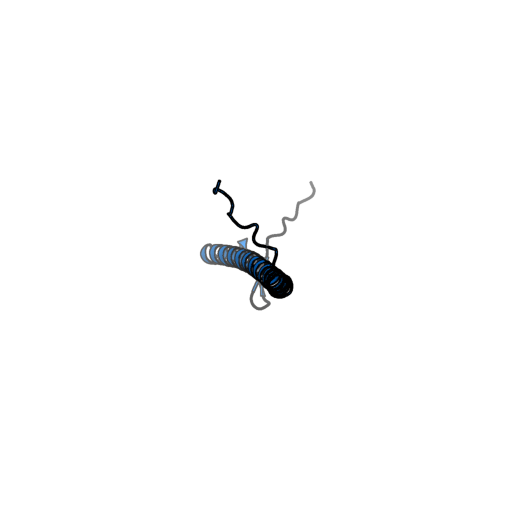.509 -28.838 1.00 54.94 80 GLN A O 1
#

Foldseek 3Di:
DDDDDDDADWDQDPNDIDRLVPDDPVVVVVVVVVVVVVVVVVVVVVVVVVVVVVVVVVVVVVVVCVVPPDPPPDDDDPDD